Protein AF-A0A2V6TLL6-F1 (afdb_monomer_lite)

pLDDT: mean 94.02, std 8.11, range [62.34, 98.75]

Sequence (64 aa):
RHELYEINYSGSHEEIRRYALFGALGSGQYDRWKQFAETCMAEYDLDGWKAKDLVNTSGLSALP

Foldseek 3Di:
DVVVCVQAVVHHPVVVVVVVVVVCVVVCVVVVVVVVVVVVVVQADPQGGPDPPDDGCPVPDPPD

Secondary structure (DSSP, 8-state):
-HHHHHHHTT--HHHHHHHHHHHHHHTTHHHHHHHHHHHHHHTEETTEE-STTS---TTT-S--

Radius of gyration: 22.13 Å; chains: 1; bounding box: 48×25×51 Å

Structure (mmCIF, N/CA/C/O backbone):
data_AF-A0A2V6TLL6-F1
#
_entry.id   AF-A0A2V6TLL6-F1
#
loop_
_atom_site.group_PDB
_atom_site.id
_atom_site.type_symbol
_atom_site.label_atom_id
_atom_site.label_alt_id
_atom_site.label_comp_id
_atom_site.label_asym_id
_atom_site.label_entity_id
_atom_site.label_seq_id
_atom_site.pdbx_PDB_ins_code
_atom_site.Cartn_x
_atom_site.Cartn_y
_atom_site.Cartn_z
_atom_site.occupancy
_atom_site.B_iso_or_equiv
_atom_site.auth_seq_id
_atom_site.auth_comp_id
_atom_site.auth_asym_id
_atom_site.auth_atom_id
_atom_site.pdbx_PDB_model_num
ATOM 1 N N . ARG A 1 1 ? 24.380 15.287 -21.357 1.00 92.31 1 ARG A N 1
ATOM 2 C CA . ARG A 1 1 ? 23.916 14.115 -22.150 1.00 92.31 1 ARG A CA 1
ATOM 3 C C . ARG A 1 1 ? 23.562 12.923 -21.259 1.00 92.31 1 ARG A C 1
ATOM 5 O O . ARG A 1 1 ? 22.434 12.480 -21.368 1.00 92.31 1 ARG A O 1
ATOM 12 N N . HIS A 1 2 ? 24.467 12.416 -20.405 1.00 97.69 2 HIS A N 1
ATOM 13 C CA . HIS A 1 2 ? 24.168 11.249 -19.551 1.00 97.69 2 HIS A CA 1
ATOM 14 C C . HIS A 1 2 ? 23.072 11.513 -18.512 1.00 97.69 2 HIS A C 1
ATOM 16 O O . HIS A 1 2 ? 22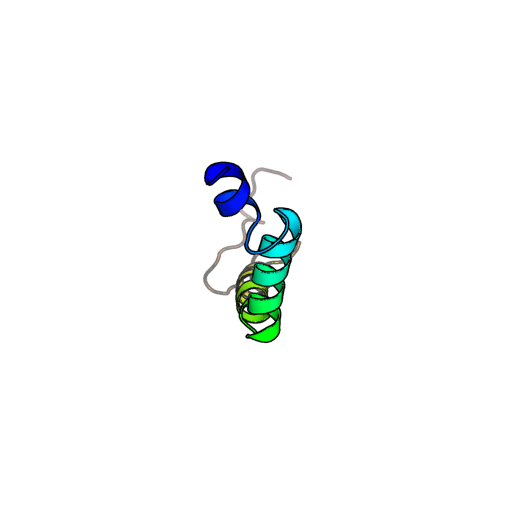.185 10.695 -18.379 1.00 97.69 2 HIS A O 1
ATOM 22 N N . GLU A 1 3 ? 23.045 12.684 -17.873 1.00 96.62 3 GLU A N 1
ATOM 23 C CA . GLU A 1 3 ? 21.970 13.041 -16.930 1.00 96.62 3 GLU A CA 1
ATOM 24 C C . GLU A 1 3 ? 20.564 12.930 -17.545 1.00 96.62 3 GLU A C 1
ATOM 26 O O . GLU A 1 3 ? 19.704 12.237 -17.015 1.00 96.62 3 GLU A O 1
ATOM 31 N N . LEU A 1 4 ? 20.346 13.552 -18.710 1.00 96.88 4 LEU A N 1
ATOM 32 C CA . LEU A 1 4 ? 19.053 13.490 -19.398 1.00 96.88 4 LEU A CA 1
ATOM 33 C C . LEU A 1 4 ? 18.657 12.050 -19.765 1.00 96.88 4 LEU A C 1
ATOM 35 O O . LEU A 1 4 ? 17.470 11.725 -19.762 1.00 96.88 4 LEU A O 1
ATOM 39 N N . TYR A 1 5 ? 19.650 11.212 -20.075 1.00 96.94 5 TYR A N 1
ATOM 40 C CA . TYR A 1 5 ? 19.453 9.793 -20.336 1.00 96.94 5 TYR A CA 1
ATOM 41 C C . TYR A 1 5 ? 19.024 9.058 -19.061 1.00 96.94 5 TYR A C 1
ATOM 43 O O . TYR A 1 5 ? 17.968 8.439 -19.075 1.00 96.94 5 TYR A O 1
ATOM 51 N N . GLU A 1 6 ? 19.754 9.195 -17.951 1.00 97.06 6 GLU A N 1
ATOM 52 C CA . GLU A 1 6 ? 19.415 8.518 -16.687 1.00 97.06 6 GLU A CA 1
ATOM 53 C C . GLU A 1 6 ? 18.009 8.875 -16.182 1.00 97.06 6 GLU A C 1
ATOM 55 O O . GLU A 1 6 ? 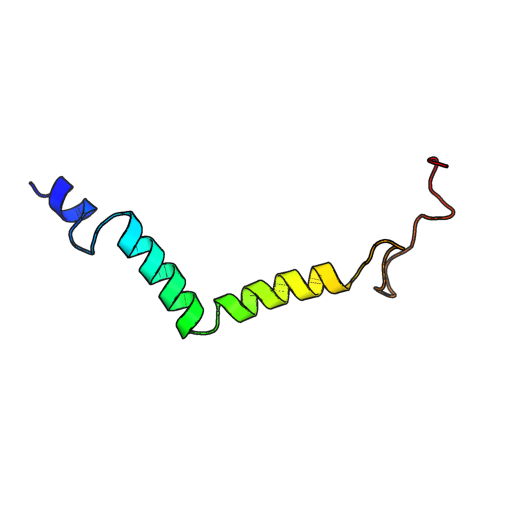17.315 8.030 -15.625 1.00 97.06 6 GLU A O 1
ATOM 60 N N . ILE A 1 7 ? 17.553 10.111 -16.417 1.00 96.19 7 ILE A N 1
ATOM 61 C CA . ILE A 1 7 ? 16.221 10.560 -15.988 1.00 96.19 7 ILE A CA 1
ATOM 62 C C . ILE A 1 7 ? 15.093 9.905 -16.803 1.00 96.19 7 ILE A C 1
ATOM 64 O O . ILE A 1 7 ? 14.023 9.656 -16.252 1.00 96.19 7 ILE A O 1
ATOM 68 N N . ASN A 1 8 ? 15.298 9.654 -18.101 1.00 96.31 8 ASN A N 1
ATOM 69 C CA . ASN A 1 8 ? 14.199 9.337 -19.028 1.00 96.31 8 ASN A CA 1
ATOM 70 C C . ASN A 1 8 ? 14.346 8.001 -19.766 1.00 96.31 8 ASN A C 1
ATOM 72 O O . ASN A 1 8 ? 13.452 7.630 -20.526 1.00 96.31 8 ASN A O 1
ATOM 76 N N . TYR A 1 9 ? 15.456 7.279 -19.596 1.00 96.44 9 TYR A N 1
ATOM 77 C CA . TYR A 1 9 ? 15.752 6.085 -20.392 1.00 96.44 9 TYR A CA 1
ATOM 78 C C . TYR A 1 9 ? 14.681 4.995 -20.267 1.00 96.44 9 TYR A C 1
ATOM 80 O O . TYR A 1 9 ? 14.323 4.362 -21.257 1.00 96.44 9 TYR A O 1
ATOM 88 N N . SER A 1 10 ? 14.144 4.792 -19.064 1.00 95.50 10 SER A N 1
ATOM 89 C CA . SER A 1 10 ? 13.124 3.774 -18.785 1.00 95.50 10 SER A CA 1
ATOM 90 C C . SER A 1 10 ? 11.682 4.260 -18.980 1.00 95.50 10 SER A C 1
ATOM 92 O O . SER A 1 10 ? 10.744 3.521 -18.676 1.00 95.50 10 SER A O 1
ATOM 94 N N . GLY A 1 11 ? 11.491 5.474 -19.501 1.00 96.44 11 GLY A N 1
ATOM 95 C CA . GLY A 1 11 ? 10.186 6.087 -19.737 1.00 96.44 11 GLY A CA 1
ATOM 96 C C . GLY A 1 11 ? 10.051 7.457 -19.081 1.00 96.44 11 GLY A C 1
ATOM 97 O O . GLY A 1 11 ? 10.926 7.913 -18.341 1.00 96.44 11 GLY A O 1
ATOM 98 N N . SER A 1 12 ? 8.930 8.126 -19.352 1.00 97.06 12 SER A N 1
ATOM 99 C CA . SER A 1 12 ? 8.628 9.402 -18.701 1.00 97.06 12 SER A CA 1
ATOM 100 C C . SER A 1 12 ? 8.410 9.231 -17.193 1.00 97.06 12 SER A C 1
ATOM 102 O O . SER A 1 12 ? 8.042 8.162 -16.701 1.00 97.06 12 SER A O 1
ATOM 104 N N . HIS A 1 13 ? 8.568 10.329 -16.452 1.00 96.00 13 HIS A N 1
ATOM 105 C CA . HIS A 1 13 ? 8.396 10.375 -14.999 1.00 96.00 13 HIS A CA 1
ATOM 106 C C . HIS A 1 13 ? 7.051 9.782 -14.530 1.00 96.00 13 HIS A C 1
ATOM 108 O O . HIS A 1 13 ? 6.982 9.119 -13.496 1.00 96.00 13 HIS A O 1
ATOM 114 N N . GLU A 1 14 ? 5.978 9.989 -15.294 1.00 97.62 14 GLU A N 1
ATOM 115 C CA . GLU A 1 14 ? 4.652 9.453 -14.979 1.00 97.62 14 GLU A CA 1
ATOM 116 C C . GLU A 1 14 ? 4.489 7.985 -15.377 1.00 97.62 14 GLU A C 1
ATOM 118 O O . GLU A 1 14 ? 3.866 7.212 -14.646 1.00 97.62 14 GLU A O 1
ATOM 123 N N . GLU A 1 15 ? 5.045 7.574 -16.516 1.00 97.75 15 GLU A N 1
ATOM 124 C CA . GLU A 1 15 ? 4.955 6.192 -16.994 1.00 97.75 15 GLU A CA 1
ATOM 125 C C . GLU A 1 15 ? 5.638 5.213 -16.053 1.00 97.75 15 GLU A C 1
ATOM 127 O O . GLU A 1 15 ? 5.023 4.211 -15.690 1.00 97.75 15 GLU A O 1
ATOM 132 N N . ILE A 1 16 ? 6.849 5.522 -15.581 1.00 97.62 16 ILE A N 1
ATOM 133 C CA . ILE A 1 16 ? 7.571 4.628 -14.666 1.00 97.62 16 ILE A CA 1
ATOM 134 C C . ILE A 1 16 ? 6.775 4.374 -13.373 1.00 97.62 16 ILE A C 1
ATOM 136 O O . ILE A 1 16 ? 6.744 3.252 -12.867 1.00 97.62 16 ILE A O 1
ATOM 140 N N . ARG A 1 17 ? 6.046 5.383 -12.871 1.00 98.00 17 ARG A N 1
ATOM 141 C CA . ARG A 1 17 ? 5.166 5.236 -11.701 1.00 98.00 17 ARG A CA 1
ATOM 142 C C . ARG A 1 17 ? 3.908 4.440 -12.014 1.00 98.00 17 ARG A C 1
ATOM 144 O O . ARG A 1 17 ? 3.494 3.622 -11.195 1.00 98.00 17 ARG A O 1
ATOM 151 N N . ARG A 1 18 ? 3.304 4.651 -13.188 1.00 98.31 18 ARG A N 1
ATOM 152 C CA . ARG A 1 18 ? 2.160 3.841 -13.631 1.00 98.31 18 ARG A CA 1
ATOM 153 C C . ARG A 1 18 ? 2.547 2.371 -13.754 1.00 98.31 18 ARG A C 1
ATOM 155 O O . ARG A 1 18 ? 1.795 1.529 -13.280 1.00 98.31 18 ARG A O 1
ATOM 162 N N . TYR A 1 19 ? 3.728 2.052 -14.284 1.00 98.00 19 TYR A N 1
ATOM 163 C CA . TYR A 1 19 ? 4.209 0.669 -14.343 1.00 98.00 19 TYR A CA 1
ATOM 164 C C . TYR A 1 19 ? 4.447 0.060 -12.962 1.00 98.00 19 TYR A C 1
ATOM 166 O O . TYR A 1 19 ? 4.105 -1.103 -12.761 1.00 98.00 19 TYR A O 1
ATOM 174 N N . ALA A 1 20 ? 4.950 0.828 -11.991 1.00 98.12 20 ALA A N 1
ATOM 175 C CA . ALA A 1 20 ? 5.043 0.357 -10.609 1.00 98.12 20 ALA A CA 1
ATOM 176 C C . ALA A 1 20 ? 3.656 0.001 -10.033 1.00 98.12 20 ALA A C 1
ATOM 178 O O . ALA A 1 20 ? 3.487 -1.065 -9.439 1.00 98.12 20 ALA A O 1
ATOM 179 N N . LEU A 1 21 ? 2.645 0.846 -10.274 1.00 98.25 21 LEU A N 1
ATOM 180 C CA . LEU A 1 21 ? 1.261 0.566 -9.882 1.00 98.25 21 LEU A CA 1
ATOM 181 C C . LEU A 1 21 ? 0.691 -0.661 -10.612 1.00 98.25 21 LEU A C 1
ATOM 183 O O . LEU A 1 21 ? 0.101 -1.532 -9.978 1.00 98.25 21 LEU A O 1
ATOM 187 N N . PHE A 1 22 ? 0.886 -0.769 -11.926 1.00 98.50 22 PHE A N 1
ATOM 188 C CA . PHE A 1 22 ? 0.421 -1.917 -12.708 1.00 98.50 22 PHE A CA 1
ATOM 189 C C . PHE A 1 22 ? 1.114 -3.217 -12.301 1.00 98.50 22 PHE A C 1
ATOM 191 O O . PHE A 1 22 ? 0.465 -4.257 -12.275 1.00 98.50 22 PHE A O 1
ATOM 198 N N . GLY A 1 23 ? 2.388 -3.168 -11.907 1.00 98.56 23 GLY A N 1
ATOM 199 C CA . GLY A 1 23 ? 3.084 -4.304 -11.307 1.00 98.56 23 GLY A CA 1
ATOM 200 C C . GLY A 1 23 ? 2.440 -4.744 -9.989 1.00 98.56 23 GLY A C 1
ATOM 201 O O . GLY A 1 23 ? 2.232 -5.937 -9.773 1.00 98.56 23 GLY A O 1
ATOM 202 N N . ALA A 1 24 ? 2.054 -3.799 -9.126 1.00 98.75 24 ALA A N 1
ATOM 203 C CA . ALA A 1 24 ? 1.341 -4.106 -7.884 1.00 98.75 24 ALA A CA 1
ATOM 204 C C . ALA A 1 24 ? -0.071 -4.671 -8.131 1.00 98.75 24 ALA A C 1
ATOM 206 O O . ALA A 1 24 ? -0.491 -5.584 -7.423 1.00 98.75 24 ALA A O 1
ATOM 207 N N . LEU A 1 25 ? -0.780 -4.167 -9.145 1.00 98.62 25 LEU A N 1
ATOM 208 C CA . LEU A 1 25 ? -2.085 -4.687 -9.567 1.00 98.62 25 LEU A CA 1
ATOM 209 C C . LEU A 1 25 ? -1.963 -6.102 -10.146 1.00 98.62 25 LEU A C 1
ATOM 211 O O . LEU A 1 25 ? -2.631 -7.017 -9.681 1.00 98.62 25 LEU A O 1
ATOM 215 N N . GLY A 1 26 ? -1.065 -6.309 -11.111 1.00 98.56 26 GLY A N 1
ATOM 216 C CA . GLY A 1 26 ? -0.878 -7.601 -11.776 1.00 98.56 26 GLY A CA 1
ATOM 217 C C . GLY A 1 26 ? -0.332 -8.702 -10.864 1.00 98.56 26 GLY A C 1
ATOM 218 O O . GLY A 1 26 ? -0.583 -9.877 -11.110 1.00 98.56 26 GLY A O 1
ATOM 219 N N . SER A 1 27 ? 0.385 -8.337 -9.797 1.00 98.62 27 SER A N 1
ATOM 220 C CA . SER A 1 27 ? 0.866 -9.286 -8.780 1.00 98.62 27 SER A CA 1
ATOM 221 C C . SER A 1 27 ? -0.128 -9.548 -7.642 1.00 98.62 27 SER A C 1
ATOM 223 O O . SER A 1 27 ? 0.159 -10.379 -6.782 1.00 98.62 27 SER A O 1
ATOM 225 N N . GLY A 1 28 ? -1.264 -8.842 -7.590 1.00 98.50 28 GLY A N 1
ATOM 226 C CA . GLY A 1 28 ? -2.236 -8.930 -6.489 1.00 98.50 28 GLY A CA 1
ATOM 227 C C . GLY A 1 28 ? -1.797 -8.241 -5.187 1.00 98.50 28 GLY A C 1
ATOM 228 O 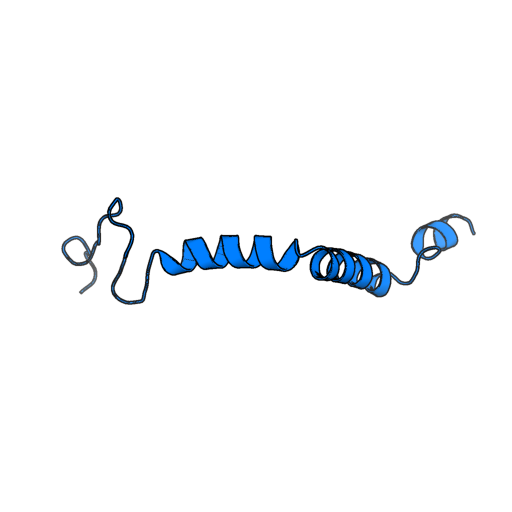O . GLY A 1 28 ? -2.510 -8.277 -4.185 1.00 98.50 28 GLY A O 1
ATOM 229 N N . GLN A 1 29 ? -0.637 -7.579 -5.174 1.00 98.69 29 GLN A N 1
ATOM 230 C CA . GLN A 1 29 ? -0.142 -6.848 -4.004 1.00 98.69 29 GLN A CA 1
ATOM 231 C C . GLN A 1 29 ? -1.033 -5.652 -3.664 1.00 98.69 29 GLN A C 1
ATOM 233 O O . GLN A 1 29 ? -1.274 -5.387 -2.488 1.00 98.69 29 GLN 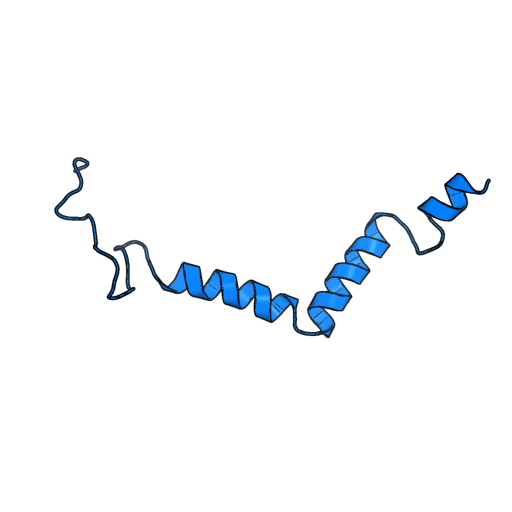A O 1
ATOM 238 N N . TYR A 1 30 ? -1.563 -4.973 -4.687 1.00 98.56 30 TYR A N 1
ATOM 239 C CA . TYR A 1 30 ? -2.531 -3.894 -4.503 1.00 98.56 30 TYR A CA 1
ATOM 240 C C . TYR A 1 30 ? -3.749 -4.364 -3.697 1.00 98.56 30 TYR A C 1
ATOM 242 O O . TYR A 1 30 ? -4.096 -3.735 -2.698 1.00 98.56 30 TYR A O 1
ATOM 250 N N . ASP A 1 31 ? -4.342 -5.498 -4.079 1.00 98.69 31 ASP A N 1
ATOM 251 C CA . ASP A 1 31 ? -5.525 -6.040 -3.406 1.00 98.69 31 ASP A CA 1
ATOM 252 C C . ASP A 1 31 ? -5.213 -6.425 -1.960 1.00 98.69 31 ASP A C 1
ATOM 254 O O . ASP A 1 31 ? -5.975 -6.095 -1.055 1.00 98.69 31 ASP A O 1
ATOM 258 N N . ARG A 1 32 ? -4.045 -7.028 -1.710 1.00 98.62 32 ARG A N 1
ATOM 259 C CA . ARG A 1 32 ? -3.587 -7.341 -0.349 1.00 98.62 32 ARG A CA 1
ATOM 260 C C . ARG A 1 32 ? -3.456 -6.088 0.522 1.00 98.62 32 ARG A C 1
ATOM 262 O O . ARG A 1 32 ? -3.861 -6.104 1.684 1.00 98.62 32 ARG A O 1
ATOM 269 N N . TRP A 1 33 ? -2.872 -5.011 -0.002 1.00 98.62 33 TRP A N 1
ATOM 270 C CA . TRP A 1 33 ? -2.719 -3.758 0.748 1.00 98.62 33 TRP A CA 1
ATOM 271 C C . TRP A 1 33 ? -4.057 -3.066 0.984 1.00 98.62 33 TRP A C 1
ATOM 273 O O . TRP A 1 33 ? -4.297 -2.545 2.073 1.00 98.62 33 TRP A O 1
ATOM 283 N N . LYS A 1 34 ? -4.948 -3.102 -0.008 1.00 98.62 34 LYS A N 1
ATOM 284 C CA . LYS A 1 34 ? -6.311 -2.595 0.131 1.00 98.62 34 LYS A CA 1
ATOM 285 C C . LYS A 1 34 ? -7.070 -3.372 1.205 1.00 98.62 34 LYS A C 1
ATOM 287 O O . LYS A 1 34 ? -7.645 -2.755 2.094 1.00 98.62 34 LYS A O 1
ATOM 292 N N . GLN A 1 35 ? -6.992 -4.701 1.186 1.00 98.75 35 GLN A N 1
ATOM 293 C CA . GLN A 1 35 ? -7.645 -5.562 2.170 1.00 98.75 35 GLN A CA 1
ATOM 294 C C . GLN A 1 35 ? -7.122 -5.319 3.592 1.00 98.75 35 GLN A C 1
ATOM 296 O O . GLN A 1 35 ? -7.889 -5.361 4.552 1.00 98.75 35 GLN A O 1
ATOM 301 N N . PHE A 1 36 ? -5.828 -5.026 3.748 1.00 98.50 36 PHE A N 1
ATOM 302 C CA . PHE A 1 36 ? -5.265 -4.635 5.041 1.00 98.50 36 PHE A CA 1
ATOM 303 C C . PHE A 1 36 ? -5.940 -3.370 5.599 1.00 98.50 36 PHE A C 1
ATOM 305 O O . PHE A 1 36 ? -6.355 -3.358 6.757 1.00 98.50 36 PHE A O 1
ATOM 312 N N . ALA A 1 37 ? -6.134 -2.343 4.766 1.00 98.56 37 ALA A N 1
ATOM 313 C CA . ALA A 1 37 ? -6.882 -1.148 5.159 1.00 98.56 37 ALA A CA 1
A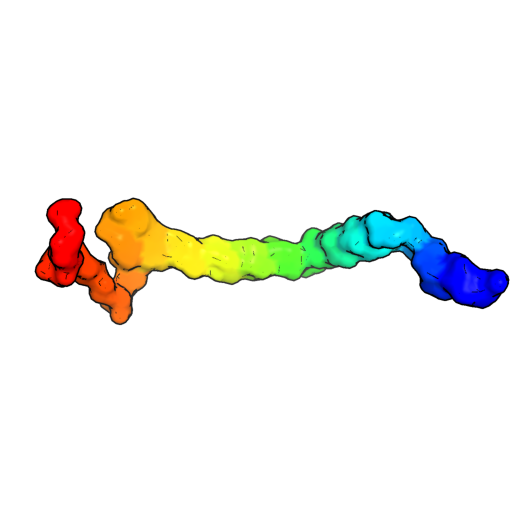TOM 314 C C . ALA A 1 37 ? -8.373 -1.447 5.409 1.00 98.56 37 ALA A C 1
ATOM 316 O O . ALA A 1 37 ? -8.936 -0.971 6.393 1.00 98.56 37 ALA A O 1
ATOM 317 N N . GLU A 1 38 ? -9.007 -2.270 4.567 1.00 98.56 38 GLU A N 1
ATOM 318 C CA . GLU A 1 38 ? -10.405 -2.698 4.742 1.00 98.56 38 GLU A CA 1
ATOM 319 C C . GLU A 1 38 ? -10.616 -3.458 6.055 1.00 98.56 38 GLU A C 1
ATOM 321 O O . GLU A 1 38 ? -11.646 -3.281 6.696 1.00 98.56 38 GLU A O 1
ATOM 326 N N . THR A 1 39 ? -9.629 -4.240 6.496 1.00 98.25 39 THR A N 1
ATOM 327 C CA . THR A 1 39 ? -9.685 -4.973 7.769 1.00 98.25 39 THR A CA 1
ATOM 328 C C . THR A 1 39 ? -9.754 -4.003 8.945 1.00 98.25 39 THR A C 1
ATOM 330 O O . THR A 1 39 ? -10.604 -4.165 9.810 1.00 98.25 39 THR A O 1
ATOM 333 N N . CYS A 1 40 ? -8.939 -2.945 8.934 1.00 97.75 40 CYS A N 1
ATOM 334 C CA . CYS A 1 40 ? -8.993 -1.895 9.952 1.00 97.75 40 CYS A CA 1
ATOM 335 C C . CYS A 1 40 ? -10.326 -1.129 9.923 1.00 97.75 40 CYS A C 1
ATOM 337 O O . CYS A 1 40 ? -10.930 -0.888 10.964 1.00 97.75 40 CYS A O 1
ATOM 339 N N . MET A 1 41 ? -10.825 -0.776 8.735 1.00 98.06 41 MET A N 1
ATOM 340 C CA . MET A 1 41 ? -12.117 -0.087 8.608 1.00 98.06 41 MET A CA 1
ATOM 341 C C . MET A 1 41 ? -13.308 -0.961 9.021 1.00 98.06 41 MET A C 1
ATOM 343 O O . MET A 1 41 ? -14.337 -0.431 9.420 1.00 98.06 41 MET A O 1
ATOM 347 N N . ALA A 1 42 ? -13.189 -2.288 8.941 1.00 98.06 42 ALA A N 1
ATOM 348 C CA . ALA A 1 42 ? -14.244 -3.212 9.348 1.00 98.06 42 ALA A CA 1
ATOM 349 C C . ALA A 1 42 ? -14.409 -3.319 10.875 1.00 98.06 42 ALA A C 1
ATOM 351 O O . ALA A 1 42 ? -15.442 -3.801 11.345 1.00 98.06 42 ALA A O 1
ATOM 352 N N . GLU A 1 43 ? -13.420 -2.873 11.653 1.00 98.25 43 GLU A N 1
ATOM 353 C CA . GLU A 1 43 ? -13.447 -2.945 13.117 1.00 98.25 43 GLU A CA 1
ATOM 354 C C . GLU A 1 43 ? -14.340 -1.883 13.768 1.00 98.25 43 GLU A C 1
ATOM 356 O O . GLU A 1 43 ? -14.569 -1.957 14.976 1.00 98.25 43 GLU A O 1
ATOM 361 N N . TYR A 1 44 ? -14.885 -0.933 13.004 1.00 96.88 44 TYR A N 1
ATOM 362 C CA . TYR A 1 44 ? -15.805 0.086 13.506 1.00 96.88 44 TYR A CA 1
ATOM 363 C C . TYR A 1 44 ? -16.869 0.487 12.479 1.00 96.88 44 TYR A C 1
ATOM 365 O O . TYR A 1 44 ? -16.808 0.146 11.297 1.00 96.88 44 TYR A O 1
ATOM 373 N N . ASP A 1 45 ? -17.885 1.201 12.945 1.00 95.94 45 ASP A N 1
ATOM 374 C CA . ASP A 1 45 ? -18.795 1.986 12.118 1.00 95.94 45 ASP A CA 1
ATOM 375 C C . ASP A 1 45 ? -19.181 3.291 12.832 1.00 95.94 45 ASP A C 1
ATOM 377 O O . ASP A 1 45 ? -18.463 3.760 13.715 1.00 95.94 45 ASP A O 1
ATOM 381 N N . LEU A 1 46 ? -20.280 3.917 12.404 1.00 93.81 46 LEU A N 1
ATOM 382 C CA . LEU A 1 46 ? -20.748 5.180 12.971 1.00 93.81 46 LEU A CA 1
ATOM 383 C C . LEU A 1 46 ? -21.216 5.046 14.429 1.00 93.81 46 LEU A C 1
ATOM 385 O O . LEU A 1 46 ? -21.248 6.055 15.129 1.00 93.81 46 LEU A O 1
ATOM 389 N N . ASP A 1 47 ? -21.540 3.833 14.884 1.00 91.50 47 ASP A N 1
ATOM 390 C CA . ASP A 1 47 ? -22.062 3.569 16.227 1.00 91.50 47 ASP A CA 1
ATOM 391 C C . ASP A 1 47 ? -20.958 3.131 17.213 1.00 91.50 47 ASP A C 1
ATOM 393 O O . ASP A 1 47 ? -21.192 3.059 18.424 1.00 91.50 47 ASP A O 1
ATOM 397 N N . GLY A 1 48 ? -19.740 2.877 16.720 1.00 92.56 48 GLY A N 1
ATOM 398 C CA . GLY A 1 48 ? -18.555 2.589 17.528 1.00 92.56 48 GLY A CA 1
ATOM 399 C C . GLY A 1 48 ? -17.741 1.389 17.041 1.00 92.56 48 GLY A C 1
ATOM 400 O O . GLY A 1 48 ? -17.808 0.974 15.884 1.00 92.56 48 GLY A O 1
ATOM 401 N N . TRP A 1 49 ? -16.936 0.830 17.942 1.00 96.19 49 TRP A N 1
ATOM 402 C CA . TRP A 1 49 ? -16.128 -0.364 17.717 1.00 96.19 49 TRP A CA 1
ATOM 403 C C . TRP A 1 49 ? -16.994 -1.629 17.643 1.00 96.19 49 TRP A C 1
ATOM 405 O O . TRP A 1 49 ? -17.844 -1.880 18.503 1.00 96.19 49 TRP A O 1
ATOM 415 N N . LYS A 1 50 ? -16.715 -2.459 16.633 1.00 95.31 50 LYS A N 1
ATOM 416 C CA . LYS A 1 50 ? -17.208 -3.836 16.450 1.00 95.31 50 LYS A CA 1
ATOM 417 C C . LYS A 1 50 ? -16.249 -4.884 17.008 1.00 95.31 50 LYS A C 1
ATOM 419 O O . LYS A 1 50 ? -16.665 -6.010 17.292 1.00 95.31 50 LYS A O 1
ATOM 424 N N . ALA A 1 51 ? -14.969 -4.537 17.124 1.00 95.94 51 ALA A N 1
ATOM 425 C CA . ALA A 1 51 ? -13.951 -5.393 17.717 1.00 95.94 51 ALA A CA 1
ATOM 426 C C . ALA A 1 51 ? -14.277 -5.669 19.198 1.00 95.94 51 ALA A C 1
ATOM 428 O O . ALA A 1 51 ? -14.623 -4.760 19.951 1.00 95.94 51 ALA A O 1
ATOM 429 N N . LYS A 1 52 ? -14.203 -6.939 19.617 1.00 94.25 52 LYS A N 1
ATOM 430 C CA . LYS A 1 52 ? -14.657 -7.390 20.953 1.00 94.25 52 LYS A CA 1
ATOM 431 C C . LYS A 1 52 ? -13.716 -6.988 22.087 1.00 94.25 52 LYS A C 1
ATOM 433 O O . LYS A 1 52 ? -14.094 -7.045 23.253 1.00 94.25 52 LYS A O 1
ATOM 438 N N . ASP A 1 53 ? -12.484 -6.671 21.739 1.00 95.69 53 ASP A N 1
ATOM 439 C CA . ASP A 1 53 ? -11.388 -6.290 22.619 1.00 95.69 53 ASP A CA 1
ATOM 440 C C . ASP A 1 53 ? -11.264 -4.768 22.793 1.00 95.69 53 ASP A C 1
ATOM 442 O O . ASP A 1 53 ? -10.474 -4.314 23.620 1.00 95.69 53 ASP A O 1
ATOM 446 N N . LEU A 1 54 ? -12.076 -3.980 22.077 1.00 93.94 54 LEU A N 1
ATOM 447 C CA . LEU A 1 54 ? -12.126 -2.522 22.181 1.00 93.94 54 LEU A CA 1
ATOM 448 C C . LEU A 1 54 ? -13.378 -2.054 22.934 1.00 93.94 54 LEU A C 1
ATOM 450 O O . LEU A 1 54 ? -14.436 -2.681 22.895 1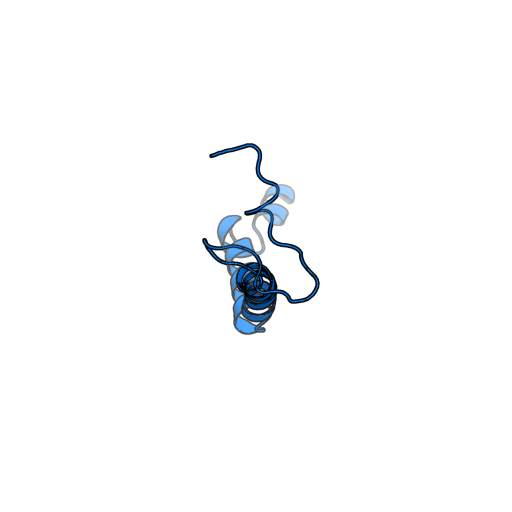.00 93.94 54 LEU A O 1
ATOM 454 N N . VAL A 1 55 ? -13.256 -0.930 23.645 1.00 91.44 55 VAL A N 1
ATOM 455 C CA . VAL A 1 55 ? -14.324 -0.376 24.494 1.00 91.44 55 VAL A CA 1
ATOM 456 C C . VAL A 1 55 ? -14.974 0.827 23.814 1.00 91.44 55 VAL A C 1
ATOM 458 O O . VAL A 1 55 ? -14.290 1.773 23.426 1.00 91.44 55 VAL A O 1
ATOM 461 N N . ASN A 1 56 ? -16.306 0.816 23.721 1.00 89.81 56 ASN A N 1
ATOM 462 C CA . ASN A 1 56 ? -17.085 1.954 23.232 1.00 89.81 56 ASN A CA 1
ATOM 463 C C . ASN A 1 56 ? -17.177 3.076 24.271 1.00 89.81 56 ASN A C 1
ATOM 465 O O . ASN A 1 56 ? -17.356 2.835 25.464 1.00 89.81 56 ASN A O 1
ATOM 469 N N . THR A 1 57 ? -17.087 4.321 23.804 1.00 84.69 57 THR A N 1
ATOM 470 C CA . THR A 1 57 ? -17.023 5.518 24.657 1.00 84.69 57 THR A CA 1
ATOM 471 C C . THR A 1 57 ? -18.376 6.198 24.867 1.00 84.69 57 THR A C 1
ATOM 473 O O . THR A 1 57 ? -18.422 7.236 25.519 1.00 84.69 57 THR A O 1
ATOM 476 N N . SER A 1 58 ? -19.487 5.636 24.377 1.00 78.50 58 SER A N 1
ATOM 477 C CA . SER A 1 58 ? -20.820 6.264 24.443 1.00 78.50 58 SER A CA 1
ATOM 478 C C . SER A 1 58 ? -21.280 6.617 25.866 1.00 78.50 58 SER A C 1
ATOM 480 O O . SER A 1 58 ? -21.964 7.615 26.050 1.00 78.50 58 SER A O 1
ATOM 482 N N . GLY A 1 59 ? -20.860 5.860 26.886 1.00 72.06 59 GLY A N 1
ATOM 483 C CA . GLY A 1 59 ? -21.114 6.172 28.305 1.00 72.06 59 GLY A CA 1
ATOM 484 C C . GLY A 1 59 ? -20.009 6.973 29.011 1.00 72.06 59 GLY A C 1
ATOM 485 O O . GLY A 1 59 ? -20.129 7.267 30.196 1.00 72.06 59 GLY A O 1
ATOM 486 N N . LEU A 1 60 ? -18.917 7.280 28.309 1.00 75.06 60 LEU A N 1
ATOM 487 C CA . LEU A 1 60 ? -17.717 7.963 28.816 1.00 75.06 60 LEU A CA 1
ATOM 488 C C . LEU A 1 60 ? -17.496 9.329 28.143 1.00 75.06 60 LEU A C 1
ATOM 490 O O . LEU A 1 60 ? -16.656 10.107 28.593 1.00 75.06 60 LEU A O 1
ATOM 494 N N . SER A 1 61 ? -18.213 9.609 27.053 1.00 73.00 61 SER A N 1
ATOM 495 C CA . SER A 1 61 ? -18.115 10.857 26.307 1.00 73.00 61 SER A CA 1
ATOM 496 C C . SER A 1 61 ? -18.620 12.025 27.152 1.00 73.00 61 SER A C 1
ATOM 498 O O . SER A 1 61 ? -19.729 12.000 27.674 1.00 73.00 61 SER A O 1
ATOM 500 N N . ALA A 1 62 ? -17.799 13.071 27.262 1.00 77.25 62 ALA A N 1
ATOM 501 C CA . ALA A 1 62 ? -18.203 14.353 27.841 1.00 77.25 62 ALA A CA 1
ATOM 502 C C . ALA A 1 62 ? -18.976 15.235 26.841 1.00 77.25 62 ALA A C 1
ATOM 504 O O . ALA A 1 62 ? -19.467 16.301 27.214 1.00 77.25 62 ALA A O 1
ATOM 505 N N . LEU A 1 63 ? -19.040 14.819 25.571 1.00 69.38 63 LEU A N 1
ATOM 506 C CA . LEU A 1 63 ? -19.863 15.456 24.549 1.00 69.38 63 LEU A CA 1
ATOM 507 C C . LEU A 1 63 ? -21.273 14.843 24.584 1.00 69.38 63 LEU A C 1
ATOM 509 O O . LEU A 1 63 ? -21.356 13.619 24.732 1.00 69.38 63 LEU A O 1
ATOM 513 N N . PRO A 1 64 ? -22.326 15.682 24.489 1.00 62.34 64 PRO A N 1
ATOM 514 C CA . PRO A 1 64 ? -23.721 15.252 24.561 1.00 62.34 64 PRO A CA 1
ATOM 515 C C . PRO A 1 64 ? -24.119 14.307 23.427 1.00 62.34 64 PRO A C 1
ATOM 517 O O . PRO A 1 64 ? -23.515 14.401 22.332 1.00 62.34 64 PRO A O 1
#